Protein AF-A0A7S0ZPL7-F1 (afdb_monomer_lite)

Radius of gyration: 19.0 Å; chains: 1; bounding box: 44×36×55 Å

pLDDT: mean 72.77, std 18.5, range [28.67, 94.81]

Structure (mmCIF, N/CA/C/O backbone):
data_AF-A0A7S0ZPL7-F1
#
_entry.id   AF-A0A7S0ZPL7-F1
#
loop_
_atom_site.group_PDB
_atom_site.id
_atom_site.type_symbol
_atom_site.label_atom_id
_atom_site.label_alt_id
_atom_site.label_comp_id
_atom_site.label_asym_id
_atom_site.label_entity_id
_atom_site.label_seq_id
_atom_site.pdbx_PDB_ins_code
_atom_site.Cartn_x
_atom_site.Cartn_y
_atom_site.Cartn_z
_atom_site.occupancy
_atom_site.B_iso_or_equiv
_atom_site.auth_seq_id
_atom_site.auth_comp_id
_atom_site.auth_asym_id
_atom_site.auth_atom_id
_atom_site.pdbx_PDB_model_num
ATOM 1 N N . GLN A 1 1 ? 1.143 -25.246 4.387 1.00 34.72 1 GLN A N 1
ATOM 2 C CA . GLN A 1 1 ? 1.362 -23.817 4.694 1.00 34.72 1 GLN A CA 1
ATOM 3 C C . GLN A 1 1 ? 1.041 -23.065 3.416 1.00 34.72 1 GLN A C 1
ATOM 5 O O . GLN A 1 1 ? 1.915 -22.896 2.576 1.00 34.72 1 GLN A O 1
ATOM 10 N N . ASP A 1 2 ? -0.230 -22.730 3.220 1.00 28.67 2 ASP A N 1
ATOM 11 C CA . ASP A 1 2 ? -0.709 -22.050 2.017 1.00 28.67 2 ASP A CA 1
ATOM 12 C C . ASP A 1 2 ? -0.514 -20.541 2.186 1.00 28.67 2 ASP A C 1
ATOM 14 O O . ASP A 1 2 ? -1.213 -19.894 2.961 1.00 28.67 2 ASP A O 1
ATOM 18 N N . SER A 1 3 ? 0.484 -19.981 1.496 1.00 30.80 3 SER A N 1
ATOM 19 C CA . SER A 1 3 ? 0.605 -18.529 1.334 1.00 30.80 3 SER A CA 1
ATOM 20 C C . SER A 1 3 ? -0.460 -18.061 0.349 1.00 30.80 3 SER A C 1
ATOM 22 O O . SER A 1 3 ? -0.383 -18.375 -0.838 1.00 30.80 3 SER A O 1
ATOM 24 N N . ALA A 1 4 ? -1.434 -17.291 0.834 1.00 35.53 4 ALA A N 1
ATOM 25 C CA . ALA A 1 4 ? -2.408 -16.598 0.004 1.00 35.53 4 ALA A CA 1
ATOM 26 C C . ALA A 1 4 ? -1.692 -15.552 -0.874 1.00 35.53 4 ALA A C 1
ATOM 28 O O . ALA A 1 4 ? -1.410 -14.431 -0.456 1.00 35.53 4 ALA A O 1
ATOM 29 N N . PHE A 1 5 ? -1.354 -15.939 -2.103 1.00 44.50 5 PHE A N 1
ATOM 30 C CA . PHE A 1 5 ? -0.841 -15.040 -3.131 1.00 44.50 5 PHE A CA 1
ATOM 31 C C . PHE A 1 5 ? -1.979 -14.161 -3.649 1.00 44.50 5 PHE A C 1
ATOM 33 O O . PHE A 1 5 ? -2.903 -14.666 -4.281 1.00 44.50 5 PHE A O 1
ATOM 40 N N . THR A 1 6 ? -1.893 -12.843 -3.455 1.00 42.22 6 THR A N 1
ATOM 41 C CA . THR A 1 6 ? -2.753 -11.899 -4.182 1.00 42.22 6 THR A CA 1
ATOM 42 C C . THR A 1 6 ? -1.917 -10.762 -4.765 1.00 42.22 6 THR A C 1
ATOM 44 O O . THR A 1 6 ? -1.380 -9.935 -4.038 1.00 42.22 6 THR A O 1
ATOM 47 N N . GLY A 1 7 ? -1.828 -10.730 -6.100 1.00 42.03 7 GLY A N 1
ATOM 48 C CA . GLY A 1 7 ? -1.347 -9.592 -6.891 1.00 42.03 7 GLY A CA 1
ATOM 49 C C . GLY A 1 7 ? 0.114 -9.668 -7.347 1.00 42.03 7 GLY A C 1
ATOM 50 O O . GLY A 1 7 ? 1.015 -9.185 -6.670 1.00 42.03 7 GLY A O 1
ATOM 51 N N . HIS A 1 8 ? 0.350 -10.194 -8.552 1.00 41.88 8 HIS A N 1
ATOM 52 C CA . HIS A 1 8 ? 1.614 -10.013 -9.272 1.00 41.88 8 HIS A CA 1
ATOM 53 C C . HIS A 1 8 ? 1.434 -8.883 -10.294 1.00 41.88 8 HIS A C 1
ATOM 55 O O . HIS A 1 8 ? 0.587 -8.998 -11.180 1.00 41.88 8 HIS A O 1
ATOM 61 N N . LEU A 1 9 ? 2.199 -7.790 -10.192 1.00 50.09 9 LEU A N 1
ATOM 62 C CA . LEU A 1 9 ? 2.180 -6.721 -11.195 1.00 50.09 9 LEU A CA 1
ATOM 63 C C . LEU A 1 9 ? 3.441 -6.798 -12.071 1.00 50.09 9 LEU A C 1
ATOM 65 O O . LEU A 1 9 ? 4.491 -6.304 -11.664 1.00 50.09 9 LEU A O 1
ATOM 69 N N . PRO A 1 10 ? 3.369 -7.376 -13.284 1.00 46.09 10 PRO A N 1
ATOM 70 C CA . PRO A 1 10 ? 4.386 -7.120 -14.288 1.00 46.09 10 PRO A CA 1
ATOM 71 C C . PRO A 1 10 ? 4.205 -5.694 -14.825 1.00 46.09 10 PRO A C 1
ATOM 73 O O . PRO A 1 10 ? 3.126 -5.315 -15.295 1.00 46.09 10 PRO A O 1
ATOM 76 N N . LEU A 1 11 ? 5.265 -4.893 -14.763 1.00 46.59 11 LEU A N 1
ATOM 77 C CA . LEU A 1 11 ? 5.346 -3.639 -15.506 1.00 46.59 11 LEU A CA 1
ATOM 78 C C . LEU A 1 11 ? 5.429 -3.982 -17.004 1.00 46.59 11 LEU A C 1
ATOM 80 O O . LEU A 1 11 ? 6.428 -4.530 -17.445 1.00 46.59 11 LEU A O 1
ATOM 84 N N . GLY A 1 12 ? 4.377 -3.710 -17.786 1.00 43.84 12 GLY A N 1
ATOM 85 C CA . GLY A 1 12 ? 4.392 -3.888 -19.252 1.00 43.84 12 GLY A CA 1
ATOM 86 C C . GLY A 1 12 ? 3.553 -5.034 -19.840 1.00 43.84 12 GLY A C 1
ATOM 87 O O . GLY A 1 12 ? 3.791 -5.418 -20.981 1.00 43.84 12 GLY A O 1
ATOM 88 N N . GLY A 1 13 ? 2.570 -5.582 -19.116 1.00 39.34 13 GLY A N 1
ATOM 89 C CA . GLY A 1 13 ? 1.610 -6.544 -19.682 1.00 39.34 13 GLY A CA 1
ATOM 90 C C . GLY A 1 13 ? 0.457 -5.867 -20.437 1.00 39.34 13 GLY A C 1
ATOM 91 O O . GLY A 1 13 ? -0.223 -5.007 -19.875 1.00 39.34 13 GLY A O 1
ATOM 92 N N . SER A 1 14 ? 0.226 -6.264 -21.690 1.00 41.41 14 SER A N 1
ATOM 93 C CA . SER A 1 14 ? -0.910 -5.850 -22.520 1.00 41.41 14 SER A CA 1
ATOM 94 C C . SER A 1 14 ? -2.240 -6.346 -21.935 1.00 41.41 14 SER A C 1
ATOM 96 O O . SER A 1 14 ? -2.470 -7.549 -21.831 1.00 41.41 14 SER A O 1
ATOM 98 N N . ALA A 1 15 ? -3.131 -5.419 -21.575 1.00 39.03 15 ALA A N 1
ATOM 99 C CA . ALA A 1 15 ? -4.541 -5.697 -21.297 1.00 39.03 15 ALA A CA 1
ATOM 100 C C . ALA A 1 15 ? -5.401 -5.143 -22.453 1.00 39.03 15 ALA A C 1
ATOM 102 O O . ALA A 1 15 ? -5.026 -4.110 -23.016 1.00 39.03 15 ALA A O 1
ATOM 103 N N . PRO A 1 16 ? -6.508 -5.811 -22.833 1.00 39.03 16 PRO A N 1
ATOM 104 C CA . PRO A 1 16 ? -7.333 -5.399 -23.962 1.00 39.03 16 PRO A CA 1
ATOM 105 C C . PRO A 1 16 ? -8.077 -4.089 -23.673 1.00 39.03 16 PRO A C 1
ATOM 107 O O . PRO A 1 16 ? -8.380 -3.758 -22.526 1.00 39.03 16 PRO A O 1
ATOM 110 N N . GLU A 1 17 ? -8.314 -3.347 -24.750 1.00 47.56 17 GLU A N 1
ATOM 111 C CA . GLU A 1 17 ? -8.800 -1.970 -24.804 1.00 47.56 17 GLU A CA 1
ATOM 112 C C . GLU A 1 17 ? -10.061 -1.707 -23.964 1.00 47.56 17 GLU A C 1
ATOM 114 O O . GLU A 1 17 ? -11.095 -2.353 -24.117 1.00 47.56 17 GLU A O 1
ATOM 119 N N . GLY A 1 18 ? -9.973 -0.684 -23.111 1.00 34.47 18 GLY A N 1
ATOM 120 C CA . GLY A 1 18 ? -11.086 -0.044 -22.412 1.00 34.47 18 GLY A CA 1
ATOM 121 C C . GLY A 1 18 ? -10.903 1.483 -22.422 1.00 34.47 18 GLY A C 1
ATOM 122 O O . GLY A 1 18 ? -9.796 1.965 -22.686 1.00 34.47 18 GLY A O 1
ATOM 123 N N . PRO A 1 19 ? -11.971 2.270 -22.192 1.00 33.94 19 PRO A N 1
ATOM 124 C CA . PRO A 1 19 ? -11.982 3.706 -22.457 1.00 33.94 19 PRO A CA 1
ATOM 125 C C . PRO A 1 19 ? -10.958 4.477 -21.607 1.00 33.94 19 PRO A C 1
ATOM 127 O O . PRO A 1 19 ? -10.742 4.193 -20.432 1.00 33.94 19 PRO A O 1
ATOM 130 N N . ARG A 1 20 ? -10.338 5.478 -22.246 1.00 47.69 20 ARG A N 1
ATOM 131 C CA . ARG A 1 20 ? -9.194 6.302 -21.809 1.00 47.69 20 ARG A CA 1
ATOM 132 C C . ARG A 1 20 ? -9.472 7.234 -20.612 1.00 47.69 20 ARG A C 1
ATOM 134 O O . ARG A 1 20 ? -9.245 8.436 -20.705 1.00 47.69 20 ARG A O 1
ATOM 141 N N . SER A 1 21 ? -9.908 6.707 -19.474 1.00 39.94 21 SER A N 1
ATOM 142 C CA . SER A 1 21 ? -9.978 7.469 -18.222 1.00 39.94 21 SER A CA 1
ATOM 143 C C . SER A 1 21 ? -9.380 6.662 -17.073 1.00 39.94 21 SER A C 1
ATOM 145 O O . SER A 1 21 ? -9.803 5.544 -16.803 1.00 39.94 21 SER A O 1
ATOM 147 N N . SER A 1 22 ? -8.384 7.263 -16.416 1.00 44.97 22 SER A N 1
ATOM 148 C CA . SER A 1 22 ? -7.682 6.776 -15.223 1.00 44.97 22 SER A CA 1
ATOM 149 C C . SER A 1 22 ? -6.726 5.592 -15.442 1.00 44.97 22 SER A C 1
ATOM 151 O O . SER A 1 22 ? -7.059 4.440 -15.196 1.00 44.97 22 SER A O 1
ATOM 153 N N . GLN A 1 23 ? -5.450 5.885 -15.731 1.00 57.81 23 GLN A N 1
ATOM 154 C CA . GLN A 1 23 ? -4.334 4.934 -15.528 1.00 57.81 23 GLN A CA 1
ATOM 155 C C . GLN A 1 23 ? -4.093 4.570 -14.045 1.00 57.81 23 GLN A C 1
ATOM 157 O O . GLN A 1 23 ? -3.098 3.926 -13.718 1.00 57.81 23 GLN A O 1
ATOM 162 N N . LEU A 1 24 ? -4.993 4.975 -13.145 1.00 65.19 24 LEU A N 1
ATOM 163 C CA . LEU A 1 24 ? -4.955 4.661 -11.728 1.00 65.19 24 LEU A CA 1
ATOM 164 C C . LEU A 1 24 ? -5.369 3.201 -11.519 1.00 65.19 24 LEU A C 1
ATOM 166 O O . LEU A 1 24 ? -6.559 2.878 -11.497 1.00 65.19 24 LEU A O 1
ATOM 170 N N . LYS A 1 25 ? -4.393 2.309 -11.332 1.00 79.06 25 LYS A N 1
ATOM 171 C CA . LYS A 1 25 ? -4.695 0.929 -10.920 1.00 79.06 25 LYS A CA 1
ATOM 172 C C . LYS A 1 25 ? -5.051 0.903 -9.438 1.00 79.06 25 LYS A C 1
ATOM 174 O O . LYS A 1 25 ? -4.314 1.453 -8.628 1.00 79.06 25 LYS A O 1
ATOM 179 N N . LYS A 1 26 ? -6.160 0.252 -9.084 1.00 82.88 26 LYS A N 1
ATOM 180 C CA . LYS A 1 26 ? -6.623 0.117 -7.697 1.00 82.88 26 LYS A CA 1
ATOM 181 C C . LYS A 1 26 ? -6.374 -1.298 -7.182 1.00 82.88 26 LYS A C 1
ATOM 183 O O . LYS A 1 26 ? -6.755 -2.256 -7.849 1.00 82.88 26 LYS A O 1
ATOM 188 N N . PHE A 1 27 ? -5.777 -1.420 -6.002 1.00 83.56 27 PHE A N 1
ATOM 189 C CA . PHE A 1 27 ? -5.515 -2.695 -5.333 1.00 83.56 27 PHE A CA 1
ATOM 190 C C . PHE A 1 27 ? -6.201 -2.709 -3.967 1.00 83.56 27 PHE A C 1
ATOM 192 O O . PHE A 1 27 ? -5.716 -2.046 -3.050 1.00 83.56 27 PHE A O 1
ATOM 199 N N . PRO A 1 28 ? -7.320 -3.431 -3.808 1.00 85.81 28 PRO A N 1
ATOM 200 C CA . PRO A 1 28 ? -7.910 -3.641 -2.497 1.00 85.81 28 PRO A CA 1
ATOM 201 C C . PRO A 1 28 ? -7.115 -4.715 -1.743 1.00 85.81 28 PRO A C 1
ATOM 203 O O . PRO A 1 28 ? -7.022 -5.856 -2.189 1.00 85.81 28 PRO A O 1
ATOM 206 N N . LEU A 1 29 ? -6.552 -4.355 -0.592 1.00 86.94 29 LEU A N 1
ATOM 207 C CA . LEU A 1 29 ? -5.908 -5.269 0.345 1.00 86.94 29 LEU A CA 1
ATOM 208 C C . LEU A 1 29 ? -6.751 -5.338 1.615 1.00 86.94 29 LEU A C 1
ATOM 210 O O . LEU A 1 29 ? -6.849 -4.376 2.380 1.00 86.94 29 LEU A O 1
ATOM 214 N N . VAL A 1 30 ? -7.374 -6.491 1.832 1.00 87.62 30 VAL A N 1
ATOM 215 C CA . VAL A 1 30 ? -8.229 -6.732 2.993 1.00 87.62 30 VAL A CA 1
ATOM 216 C C . VAL A 1 30 ? -7.445 -7.552 4.007 1.00 87.62 30 VAL A C 1
ATOM 218 O O . VAL A 1 30 ? -6.986 -8.648 3.703 1.00 87.62 30 VAL A O 1
ATOM 221 N N . PHE A 1 31 ? -7.287 -7.014 5.210 1.00 85.06 31 PHE A N 1
ATOM 222 C CA . PHE A 1 31 ? -6.690 -7.721 6.332 1.00 85.06 31 PHE A CA 1
ATOM 223 C C . PHE A 1 31 ? -7.752 -8.610 6.975 1.00 85.06 31 PHE A C 1
ATOM 225 O O . PHE A 1 31 ? -8.817 -8.130 7.381 1.00 85.06 31 PHE A O 1
ATOM 232 N N . SER A 1 32 ? -7.451 -9.901 7.095 1.00 81.88 32 SER A N 1
ATOM 233 C CA . SER A 1 32 ? -8.185 -10.804 7.980 1.00 81.88 32 SER A CA 1
ATOM 234 C C . SER A 1 32 ? -8.052 -10.328 9.430 1.00 81.88 32 SER A C 1
ATOM 236 O O . SER A 1 32 ? -7.139 -9.576 9.767 1.00 81.88 32 SER A O 1
ATOM 238 N N . LYS A 1 33 ? -8.931 -10.792 10.323 1.00 72.31 33 LYS A N 1
ATOM 239 C CA . LYS A 1 33 ? -8.879 -10.418 11.751 1.00 72.31 33 LYS A CA 1
ATOM 240 C C . LYS A 1 33 ? -7.542 -10.780 12.416 1.00 72.31 33 LYS A C 1
ATOM 242 O O . LYS A 1 33 ? -7.109 -10.096 13.338 1.00 72.31 33 LYS A O 1
ATOM 247 N N . GLU A 1 34 ? -6.902 -11.837 11.927 1.00 76.12 34 GLU A N 1
ATOM 248 C CA . GLU A 1 34 ? -5.626 -12.364 12.421 1.00 76.12 34 GLU A CA 1
ATOM 249 C C . GLU A 1 34 ? -4.423 -11.757 11.679 1.00 76.12 34 GLU A C 1
ATOM 251 O O . GLU A 1 34 ? -3.319 -11.683 12.223 1.00 76.12 34 GLU A O 1
ATOM 256 N N . ASP A 1 35 ? -4.638 -11.263 10.456 1.00 82.56 35 ASP A N 1
ATOM 257 C CA . ASP A 1 35 ? -3.574 -10.728 9.619 1.00 82.56 35 ASP A CA 1
ATOM 258 C C . ASP A 1 35 ? -3.226 -9.297 10.015 1.00 82.56 35 ASP A C 1
ATOM 260 O O . ASP A 1 35 ? -4.054 -8.386 10.044 1.00 82.56 35 ASP A O 1
ATOM 264 N N . ARG A 1 36 ? -1.935 -9.069 10.248 1.00 85.69 36 ARG A N 1
ATOM 265 C CA . ARG A 1 36 ? -1.378 -7.729 10.490 1.00 85.69 36 ARG A CA 1
ATOM 266 C C . ARG A 1 36 ? -0.574 -7.198 9.318 1.00 85.69 36 ARG A C 1
ATOM 268 O O . ARG A 1 36 ? -0.063 -6.082 9.393 1.00 85.69 36 ARG A O 1
ATOM 275 N N . LYS A 1 37 ? -0.436 -7.984 8.249 1.00 90.31 37 LYS A N 1
ATOM 276 C CA . LYS A 1 37 ? 0.389 -7.658 7.086 1.00 90.31 37 LYS A CA 1
ATOM 277 C C . LYS A 1 37 ? -0.296 -8.091 5.796 1.00 90.31 37 LYS A C 1
ATOM 279 O O . LYS A 1 37 ? -0.812 -9.196 5.716 1.00 90.31 37 LYS A O 1
ATOM 284 N N . GLN A 1 38 ? -0.235 -7.235 4.789 1.00 91.06 38 GLN A N 1
ATOM 285 C CA . GLN A 1 38 ? -0.563 -7.530 3.396 1.00 91.06 38 GLN A CA 1
ATOM 286 C C . GLN A 1 38 ? 0.592 -7.035 2.531 1.00 91.06 38 GLN A C 1
ATOM 288 O O . GLN A 1 38 ? 1.327 -6.141 2.948 1.00 91.06 38 GLN A O 1
ATOM 293 N N . CYS A 1 39 ? 0.811 -7.610 1.352 1.00 89.69 39 CYS A N 1
ATOM 294 C CA . CYS A 1 39 ? 1.970 -7.231 0.545 1.00 89.69 39 CYS A CA 1
ATOM 295 C C . CYS A 1 39 ? 1.664 -7.116 -0.943 1.00 89.69 39 CYS A C 1
ATOM 297 O O . CYS A 1 39 ? 0.778 -7.786 -1.462 1.00 89.69 39 CYS A O 1
ATOM 299 N N . LEU A 1 40 ? 2.432 -6.260 -1.613 1.00 89.31 40 LEU A N 1
ATOM 300 C CA . LEU A 1 40 ? 2.481 -6.139 -3.063 1.00 89.31 40 LEU A CA 1
ATOM 301 C C . LEU A 1 40 ? 3.907 -6.393 -3.539 1.00 89.31 40 LEU A C 1
ATOM 303 O O . LEU A 1 40 ? 4.876 -5.941 -2.924 1.00 89.31 40 LEU A O 1
ATOM 307 N N . LEU A 1 41 ? 4.029 -7.106 -4.654 1.00 89.25 41 LEU A N 1
ATOM 308 C CA . LEU A 1 41 ? 5.305 -7.303 -5.328 1.00 89.25 41 LEU A CA 1
ATOM 309 C C . LEU A 1 41 ? 5.489 -6.233 -6.397 1.00 89.25 41 LEU A C 1
ATOM 311 O O . LEU A 1 41 ? 4.652 -6.071 -7.286 1.00 89.25 41 LEU A O 1
ATOM 315 N N . VAL A 1 42 ? 6.614 -5.532 -6.317 1.00 86.94 42 VAL A N 1
ATOM 316 C CA . VAL A 1 42 ? 7.010 -4.503 -7.275 1.00 86.94 42 VAL A CA 1
ATOM 317 C C . VAL A 1 42 ? 8.270 -4.975 -7.980 1.00 86.94 42 VAL A C 1
ATOM 319 O O . VAL A 1 42 ? 9.291 -5.228 -7.346 1.00 86.94 42 VAL A O 1
ATOM 322 N N . GLY A 1 43 ? 8.208 -5.109 -9.299 1.00 84.69 43 GLY A N 1
ATOM 323 C CA . GLY A 1 43 ? 9.339 -5.522 -10.124 1.00 84.69 43 GLY A CA 1
ATOM 324 C C . GLY A 1 43 ? 9.354 -4.770 -11.446 1.00 84.69 43 GLY A C 1
ATOM 325 O O . GLY A 1 43 ? 8.337 -4.216 -11.855 1.00 84.69 43 GLY A O 1
ATOM 326 N N . ALA A 1 44 ? 10.507 -4.759 -12.112 1.00 78.50 44 ALA A N 1
ATOM 327 C CA . ALA A 1 44 ? 10.671 -4.155 -13.431 1.00 78.50 44 ALA A CA 1
ATOM 328 C C . ALA A 1 44 ? 10.846 -5.219 -14.513 1.00 78.50 44 ALA A C 1
ATOM 330 O O . ALA A 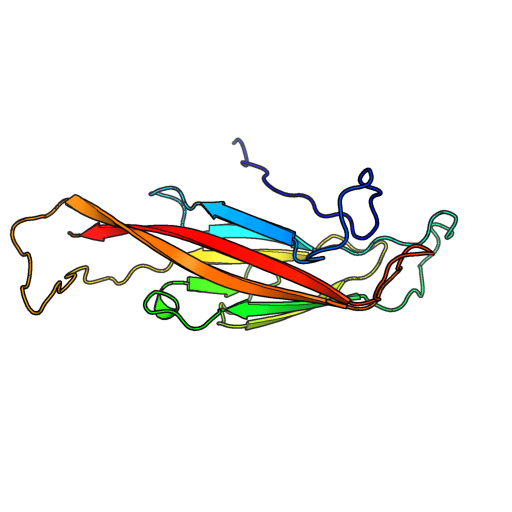1 44 ? 11.559 -6.205 -14.323 1.00 78.50 44 ALA A O 1
ATOM 331 N N . CYS A 1 45 ? 10.224 -4.990 -15.669 1.00 70.62 45 CYS A N 1
ATOM 332 C CA . CYS A 1 45 ? 10.417 -5.808 -16.859 1.00 70.62 45 CYS A CA 1
ATOM 333 C C . CYS A 1 45 ? 11.280 -5.060 -17.883 1.00 70.62 45 CYS A C 1
ATOM 335 O O . CYS A 1 45 ? 11.256 -3.831 -17.962 1.00 70.62 45 CYS A O 1
ATOM 337 N N . ALA A 1 46 ? 12.051 -5.817 -18.663 1.00 69.06 46 ALA A N 1
ATOM 338 C CA . ALA A 1 46 ? 12.786 -5.292 -19.808 1.00 69.06 46 ALA A CA 1
ATOM 339 C C . ALA A 1 46 ? 11.899 -5.276 -21.061 1.00 69.06 46 ALA A C 1
ATOM 341 O O . ALA A 1 46 ? 10.929 -6.032 -21.149 1.00 69.06 46 ALA A O 1
ATOM 342 N N . ALA A 1 47 ? 12.268 -4.455 -22.047 1.00 66.94 47 ALA A N 1
ATOM 343 C CA . ALA A 1 47 ? 11.620 -4.461 -23.354 1.00 66.94 47 ALA A CA 1
ATOM 344 C C . ALA A 1 47 ? 11.678 -5.860 -24.000 1.00 66.94 47 ALA A C 1
ATOM 346 O O . ALA A 1 47 ? 12.720 -6.528 -23.897 1.00 66.94 47 ALA A O 1
ATOM 347 N N . PRO A 1 48 ? 10.626 -6.294 -24.717 1.00 64.00 48 PRO A N 1
ATOM 348 C CA . PRO A 1 48 ? 10.683 -7.504 -25.531 1.00 64.00 48 PRO A CA 1
ATOM 349 C C . PRO A 1 48 ? 11.882 -7.462 -26.493 1.00 64.00 48 PRO A C 1
ATOM 351 O O . PRO A 1 48 ? 12.117 -6.451 -27.147 1.00 64.00 48 PRO A O 1
ATOM 354 N N . GLY A 1 49 ? 12.659 -8.546 -26.562 1.00 65.94 49 GLY A N 1
ATOM 355 C CA . GLY A 1 49 ? 13.862 -8.629 -27.405 1.00 65.94 49 GLY A CA 1
ATOM 356 C C . GLY A 1 49 ? 15.163 -8.136 -26.755 1.00 65.94 49 GLY A C 1
ATOM 357 O O . GLY A 1 49 ? 16.227 -8.307 -27.343 1.00 65.94 49 GLY A O 1
ATOM 358 N N . THR A 1 50 ? 15.118 -7.588 -25.533 1.00 66.88 50 THR A N 1
ATOM 359 C CA . THR A 1 50 ? 16.337 -7.252 -24.774 1.00 66.88 50 THR A CA 1
ATOM 360 C C . THR A 1 50 ? 17.109 -8.534 -24.408 1.00 66.88 50 THR A C 1
ATOM 362 O O . THR A 1 50 ? 16.509 -9.440 -23.817 1.00 66.88 50 THR A O 1
ATOM 365 N N . PRO A 1 51 ? 18.419 -8.649 -24.718 1.00 61.28 51 PRO A N 1
ATOM 366 C CA . PRO A 1 51 ? 19.222 -9.815 -24.346 1.00 61.28 51 PRO A CA 1
ATOM 367 C C . PRO A 1 51 ? 19.197 -10.071 -22.832 1.00 61.28 51 PRO A C 1
ATOM 369 O O . PRO A 1 51 ? 19.275 -9.132 -22.048 1.00 61.28 51 PRO A O 1
ATOM 372 N N . ARG A 1 52 ? 19.173 -11.345 -22.404 1.00 57.28 52 ARG A N 1
ATOM 373 C CA . ARG A 1 52 ? 19.250 -11.751 -20.976 1.00 57.28 52 ARG A CA 1
ATOM 374 C C . ARG A 1 52 ? 20.591 -11.421 -20.288 1.00 57.28 52 ARG A C 1
ATOM 376 O O . ARG A 1 52 ? 20.748 -11.713 -19.105 1.00 57.28 52 ARG A O 1
ATOM 383 N N . ALA A 1 53 ? 21.559 -10.872 -21.024 1.00 52.44 53 ALA A N 1
ATOM 384 C CA . ALA A 1 53 ? 22.826 -10.365 -20.493 1.00 52.44 53 ALA A CA 1
ATOM 385 C C . ALA A 1 53 ? 22.561 -9.213 -19.495 1.00 52.44 53 ALA A C 1
ATOM 387 O O . ALA A 1 53 ? 21.473 -8.642 -19.551 1.00 52.44 53 ALA A O 1
ATOM 388 N N . PRO A 1 54 ? 23.481 -8.871 -18.567 1.00 50.69 54 PRO A N 1
ATOM 389 C CA . PRO A 1 54 ? 23.197 -7.917 -17.493 1.00 50.69 54 PRO A CA 1
ATOM 390 C C . PRO A 1 54 ? 22.679 -6.597 -18.067 1.00 50.69 54 PRO A C 1
ATOM 392 O O . PRO A 1 54 ? 23.402 -5.851 -18.725 1.00 50.69 54 PRO A O 1
ATOM 395 N N . ILE A 1 55 ? 21.385 -6.362 -17.858 1.00 56.09 55 ILE A N 1
ATOM 396 C CA . ILE A 1 55 ? 20.657 -5.292 -18.519 1.00 56.09 55 ILE A CA 1
ATOM 397 C C . ILE A 1 55 ? 21.009 -3.984 -17.811 1.00 56.09 55 ILE A C 1
ATOM 399 O O . ILE A 1 55 ? 20.617 -3.764 -16.668 1.00 56.09 55 ILE A O 1
ATOM 403 N N . THR A 1 56 ? 21.717 -3.088 -18.495 1.00 52.91 56 THR A N 1
ATOM 404 C CA . THR A 1 56 ? 21.954 -1.695 -18.077 1.00 52.91 56 THR A CA 1
ATOM 405 C C . THR A 1 56 ? 20.747 -0.799 -18.385 1.00 52.91 56 THR A C 1
ATOM 407 O O . THR A 1 56 ? 20.884 0.355 -18.778 1.00 52.91 56 THR A O 1
ATOM 410 N N . THR A 1 57 ? 19.528 -1.321 -18.240 1.00 57.50 57 THR A N 1
ATOM 411 C CA . THR A 1 57 ? 18.305 -0.510 -18.321 1.00 57.50 57 THR A CA 1
ATOM 412 C C . THR A 1 57 ? 18.165 0.328 -17.063 1.00 57.50 57 THR A C 1
ATOM 414 O O . THR A 1 57 ? 18.354 -0.182 -15.958 1.00 57.50 57 THR A O 1
ATOM 417 N N . SER A 1 58 ? 17.790 1.597 -17.232 1.00 62.28 58 SER A N 1
ATOM 418 C CA . SER A 1 58 ? 17.516 2.517 -16.129 1.00 62.28 58 SER A CA 1
ATOM 419 C C . SER A 1 58 ? 16.566 1.889 -15.111 1.00 62.28 58 SER A C 1
ATOM 421 O O . SER A 1 58 ? 15.534 1.320 -15.476 1.00 62.28 58 SER A O 1
ATOM 423 N N . ALA A 1 59 ? 16.928 1.988 -13.832 1.00 72.06 59 ALA A N 1
ATOM 424 C CA . ALA A 1 59 ? 16.100 1.489 -12.746 1.00 72.06 59 ALA A CA 1
ATOM 425 C C . ALA A 1 59 ? 14.741 2.204 -12.749 1.00 72.06 59 ALA A C 1
ATOM 427 O O . ALA A 1 59 ? 14.683 3.429 -12.875 1.00 72.06 59 ALA A O 1
ATOM 428 N N . ALA A 1 60 ? 13.660 1.439 -12.608 1.00 83.31 60 ALA A N 1
ATOM 429 C CA . ALA A 1 60 ? 12.348 2.007 -12.337 1.00 83.31 60 ALA A CA 1
ATOM 430 C C . ALA A 1 60 ? 12.255 2.329 -10.845 1.00 83.31 60 ALA A C 1
ATOM 432 O O . ALA A 1 60 ? 12.791 1.604 -10.006 1.00 83.31 60 ALA A O 1
ATOM 433 N N . MET A 1 61 ? 11.584 3.419 -10.514 1.00 87.75 61 MET A N 1
ATOM 434 C CA . MET A 1 61 ? 11.387 3.889 -9.154 1.00 87.75 61 MET A CA 1
ATOM 435 C C . MET A 1 61 ? 9.957 3.593 -8.716 1.00 87.75 61 MET A C 1
ATOM 437 O 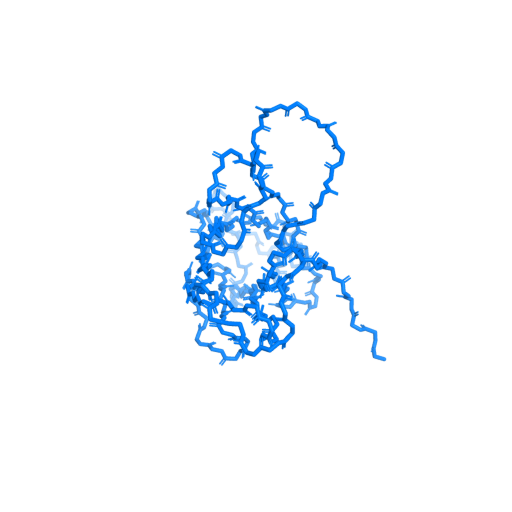O . MET A 1 61 ? 9.021 3.650 -9.514 1.00 87.75 61 MET A O 1
ATOM 441 N N . TYR A 1 62 ? 9.796 3.291 -7.435 1.00 90.06 62 TYR A N 1
ATOM 442 C CA . TYR A 1 62 ? 8.498 3.227 -6.781 1.00 90.06 62 TYR A CA 1
ATOM 443 C C . TYR A 1 62 ? 8.475 4.188 -5.597 1.00 90.06 62 TYR A C 1
ATOM 445 O O . TYR A 1 62 ? 9.480 4.354 -4.904 1.00 90.06 62 TYR A O 1
ATOM 453 N N . ASP A 1 63 ? 7.316 4.786 -5.358 1.00 92.75 63 ASP A N 1
ATOM 454 C CA . ASP A 1 63 ? 7.021 5.612 -4.193 1.00 92.75 63 ASP A CA 1
ATOM 455 C C . ASP A 1 63 ? 5.608 5.281 -3.711 1.00 92.75 63 ASP A C 1
ATOM 457 O O . ASP A 1 63 ? 4.656 5.415 -4.475 1.00 92.75 63 ASP A O 1
ATOM 461 N N . PHE A 1 64 ? 5.468 4.803 -2.477 1.00 93.50 64 PHE A N 1
ATOM 462 C CA . PHE A 1 64 ? 4.178 4.576 -1.833 1.00 93.50 64 PHE A CA 1
ATOM 463 C C . PHE A 1 64 ? 4.055 5.490 -0.634 1.00 93.50 64 PHE A C 1
ATOM 465 O O . PHE A 1 64 ? 4.846 5.386 0.298 1.00 93.50 64 PHE A O 1
ATOM 472 N N . GLN A 1 65 ? 3.011 6.307 -0.621 1.00 94.81 65 GLN A N 1
ATOM 473 C CA . GLN A 1 65 ? 2.710 7.245 0.446 1.00 94.81 65 GLN A CA 1
ATOM 474 C C . GLN A 1 65 ? 1.278 7.044 0.930 1.00 94.81 65 GLN A C 1
ATOM 476 O O . GLN A 1 65 ? 0.356 6.900 0.130 1.00 94.81 65 GLN A O 1
ATOM 481 N N . ILE A 1 66 ? 1.081 7.040 2.245 1.00 93.94 66 ILE A N 1
ATOM 482 C CA . ILE A 1 66 ? -0.258 6.997 2.830 1.00 93.94 66 ILE A CA 1
ATOM 483 C C . ILE A 1 66 ? -1.019 8.293 2.524 1.00 93.94 66 ILE A C 1
ATOM 485 O O . ILE A 1 66 ? -0.466 9.390 2.620 1.00 93.94 66 ILE A O 1
ATOM 489 N N . GLU A 1 67 ? -2.297 8.179 2.188 1.00 92.75 67 GLU A N 1
ATOM 490 C CA . GLU A 1 67 ? -3.182 9.331 2.066 1.00 92.75 67 GLU A CA 1
ATOM 491 C C . GLU A 1 67 ? -3.702 9.746 3.455 1.00 92.75 67 GLU A C 1
ATOM 493 O O . GLU A 1 67 ? -4.049 8.881 4.275 1.00 92.75 67 GLU A O 1
ATOM 498 N N . PRO A 1 68 ? -3.778 11.058 3.750 1.00 89.44 68 PRO A N 1
ATOM 499 C CA . PRO A 1 68 ? -4.360 11.546 4.994 1.00 89.44 68 PRO A CA 1
ATOM 500 C C . PRO A 1 68 ? -5.784 11.013 5.192 1.00 89.44 68 PRO A C 1
ATOM 502 O O . PRO A 1 68 ? -6.645 11.154 4.329 1.00 89.44 68 PRO A O 1
ATOM 505 N N . SER A 1 69 ? -6.027 10.384 6.338 1.00 87.19 69 SER A N 1
ATOM 506 C CA . SER A 1 69 ? -7.337 9.881 6.758 1.00 87.19 69 SER A CA 1
ATOM 507 C C . SER A 1 69 ? -7.360 9.734 8.277 1.00 87.19 69 SER A C 1
ATOM 509 O O . SER A 1 69 ? -6.304 9.615 8.901 1.00 87.19 69 SER A O 1
ATOM 511 N N . GLU A 1 70 ? -8.550 9.696 8.873 1.00 85.50 70 GLU A N 1
ATOM 512 C CA . GLU A 1 70 ? -8.733 9.487 10.321 1.00 85.50 70 GLU A CA 1
ATOM 513 C C . GLU A 1 70 ? -8.090 8.176 10.818 1.00 85.50 70 GLU A C 1
ATOM 515 O O . GLU A 1 70 ? -7.596 8.090 11.940 1.00 85.50 70 GLU A O 1
ATOM 520 N N . PHE A 1 71 ? -8.002 7.172 9.941 1.00 86.75 71 PHE A N 1
ATOM 521 C CA . PHE A 1 71 ? -7.426 5.864 10.240 1.00 86.75 71 PHE A CA 1
ATOM 522 C C . PHE A 1 71 ? -5.962 5.721 9.813 1.00 86.75 71 PHE A C 1
ATOM 524 O O . PHE A 1 71 ? -5.348 4.691 10.097 1.00 86.75 71 PHE A O 1
ATOM 531 N N . ALA A 1 72 ? -5.371 6.731 9.159 1.00 86.75 72 ALA A N 1
ATOM 532 C CA . ALA A 1 72 ? -4.007 6.663 8.629 1.00 86.75 72 ALA A CA 1
ATOM 533 C C . ALA A 1 72 ? -2.980 6.309 9.707 1.00 86.75 72 ALA A C 1
ATOM 535 O O . ALA A 1 72 ? -1.987 5.638 9.428 1.00 86.75 72 ALA A O 1
ATOM 536 N N . GLN A 1 73 ? -3.211 6.719 10.956 1.00 87.44 73 GLN A N 1
ATOM 537 C CA . GLN A 1 73 ? -2.331 6.412 12.081 1.00 87.44 73 GLN A CA 1
ATOM 538 C C . GLN A 1 73 ? -2.142 4.905 12.312 1.00 87.44 73 GLN A C 1
ATOM 540 O O . GLN A 1 73 ? -1.027 4.495 12.634 1.00 87.44 73 GLN A O 1
ATOM 545 N N . TYR A 1 74 ? -3.156 4.086 12.016 1.00 89.12 74 TYR A N 1
ATOM 546 C CA . TYR A 1 74 ? -3.139 2.635 12.223 1.00 89.12 74 TYR A CA 1
ATOM 547 C C . TYR A 1 74 ? -2.447 1.849 11.111 1.00 89.12 74 TYR A C 1
ATOM 549 O O . TYR A 1 74 ? -2.234 0.649 11.257 1.00 89.12 74 TYR A O 1
ATOM 557 N N . PHE A 1 75 ? -2.073 2.487 10.002 1.00 92.38 75 PHE A N 1
ATOM 558 C CA . PHE A 1 75 ? -1.434 1.802 8.882 1.00 92.38 75 PHE A CA 1
ATOM 559 C C . PHE A 1 75 ? -0.006 2.282 8.663 1.00 92.38 75 PHE A C 1
ATOM 561 O O . PHE A 1 75 ? 0.304 3.467 8.795 1.00 92.38 75 PHE A O 1
ATOM 568 N N . THR A 1 76 ? 0.884 1.364 8.318 1.00 93.69 76 THR A N 1
ATOM 569 C CA . THR A 1 76 ? 2.264 1.677 7.932 1.00 93.69 76 THR A CA 1
ATOM 570 C C . THR A 1 76 ? 2.671 0.857 6.720 1.00 93.69 76 THR A C 1
ATOM 572 O O . THR A 1 76 ? 2.013 -0.119 6.365 1.00 93.69 76 THR A O 1
ATOM 575 N N . VAL A 1 77 ? 3.749 1.269 6.065 1.00 94.00 77 VAL A N 1
ATOM 576 C CA . VAL A 1 77 ? 4.330 0.577 4.920 1.00 94.00 77 VAL A CA 1
ATOM 577 C C . VAL A 1 77 ? 5.833 0.395 5.132 1.00 94.00 77 VAL A C 1
ATOM 579 O O . VAL A 1 77 ? 6.503 1.278 5.664 1.00 94.00 77 VAL A O 1
ATOM 582 N N . GLU A 1 78 ? 6.366 -0.756 4.742 1.00 92.38 78 GLU A N 1
ATOM 583 C CA . GLU A 1 78 ? 7.799 -1.074 4.753 1.00 92.38 78 GLU A CA 1
ATOM 584 C C . GLU A 1 78 ? 8.218 -1.642 3.388 1.00 92.38 78 GLU A C 1
ATOM 586 O O . GLU A 1 78 ? 7.471 -2.391 2.751 1.00 92.38 78 GLU A O 1
ATOM 591 N N . ALA A 1 79 ? 9.416 -1.283 2.927 1.00 89.06 79 ALA A N 1
ATOM 592 C CA . ALA A 1 79 ? 10.030 -1.858 1.736 1.00 89.06 79 ALA A CA 1
ATOM 593 C C . ALA A 1 79 ? 11.562 -1.699 1.803 1.00 89.06 79 ALA A C 1
ATOM 595 O O . ALA A 1 79 ? 12.025 -0.575 2.014 1.00 89.06 79 ALA A O 1
ATOM 596 N N . PRO A 1 80 ? 12.353 -2.771 1.592 1.00 85.00 80 PRO A N 1
ATOM 597 C CA . PRO A 1 80 ? 11.939 -4.181 1.540 1.00 85.00 80 PRO A CA 1
ATOM 598 C C . PRO A 1 80 ? 11.381 -4.680 2.889 1.00 85.00 80 PRO A C 1
ATOM 600 O O . PRO A 1 80 ? 11.559 -4.026 3.917 1.00 85.00 80 PRO A O 1
ATOM 603 N N . GLU A 1 81 ? 10.705 -5.832 2.891 1.00 82.81 81 GLU A N 1
ATOM 604 C CA . GLU A 1 81 ? 10.210 -6.483 4.117 1.00 82.81 81 GLU A CA 1
ATOM 605 C C . GLU A 1 81 ? 11.300 -6.574 5.202 1.00 82.81 81 GLU A C 1
ATOM 607 O O . GLU A 1 81 ? 12.418 -7.004 4.923 1.00 82.81 81 GLU A O 1
ATOM 612 N N . GLY A 1 82 ? 10.973 -6.170 6.436 1.00 81.38 82 GLY A N 1
ATOM 613 C CA . GLY A 1 82 ? 11.921 -6.123 7.554 1.00 81.38 82 GLY A CA 1
ATOM 614 C C . GLY A 1 82 ? 12.599 -4.763 7.746 1.00 81.38 82 GLY A C 1
ATOM 615 O O . GLY A 1 82 ? 13.348 -4.591 8.705 1.00 81.38 82 GLY A O 1
ATOM 616 N N . SER A 1 83 ? 12.324 -3.793 6.871 1.00 86.81 83 SER A N 1
ATOM 617 C CA . SER A 1 83 ? 12.761 -2.403 7.038 1.00 86.81 83 SER A CA 1
ATOM 618 C C . SER A 1 83 ? 11.900 -1.649 8.057 1.00 86.81 83 SER A C 1
ATOM 620 O O . SER A 1 83 ? 10.861 -2.123 8.514 1.00 86.81 83 SER A O 1
ATOM 622 N N . ASN A 1 84 ? 12.311 -0.425 8.394 1.00 86.88 84 ASN A N 1
ATOM 623 C CA . ASN A 1 84 ? 11.517 0.445 9.259 1.00 86.88 84 ASN A CA 1
ATOM 624 C C . ASN A 1 84 ? 10.147 0.724 8.627 1.00 86.88 84 ASN A C 1
ATOM 626 O O . ASN A 1 84 ? 10.058 1.165 7.480 1.00 86.88 84 ASN A O 1
ATOM 630 N N . ALA A 1 85 ? 9.082 0.482 9.390 1.00 87.62 85 ALA A N 1
ATOM 631 C CA . ALA A 1 85 ? 7.724 0.765 8.956 1.00 87.62 85 ALA A CA 1
ATOM 632 C C . ALA A 1 85 ? 7.452 2.273 9.044 1.00 87.62 85 ALA A C 1
ATOM 634 O O . ALA A 1 85 ? 7.541 2.874 10.113 1.00 87.62 85 ALA A O 1
ATOM 635 N N . LEU A 1 86 ? 7.117 2.882 7.910 1.00 91.75 86 LEU A N 1
ATOM 636 C CA . LEU A 1 86 ? 6.964 4.324 7.737 1.00 91.75 86 LEU A CA 1
ATOM 637 C C . LEU A 1 86 ? 5.583 4.653 7.149 1.00 91.75 86 LEU A C 1
ATOM 639 O O . LEU A 1 86 ? 4.769 3.774 6.870 1.00 91.75 86 LEU A O 1
ATOM 643 N N . LYS A 1 87 ? 5.294 5.945 6.974 1.00 92.12 87 LYS A N 1
ATOM 644 C CA . LYS A 1 87 ? 4.109 6.433 6.240 1.00 92.12 87 LYS A CA 1
ATOM 645 C C . LYS A 1 87 ? 4.372 6.594 4.738 1.00 92.12 87 LYS A C 1
ATOM 647 O O . LYS A 1 87 ? 3.432 6.774 3.968 1.00 92.12 87 LYS A O 1
ATOM 652 N N . GLN A 1 88 ? 5.640 6.510 4.338 1.00 94.38 88 GLN A N 1
ATOM 653 C CA . GLN A 1 88 ? 6.081 6.554 2.955 1.00 94.38 88 GLN A CA 1
ATOM 654 C C . GLN A 1 88 ? 7.302 5.653 2.767 1.00 94.38 88 GLN A C 1
ATOM 656 O O . GLN A 1 88 ? 8.205 5.661 3.606 1.00 94.38 88 GLN A O 1
ATOM 661 N N . VAL A 1 89 ? 7.349 4.911 1.663 1.00 93.38 89 VAL A N 1
ATOM 662 C CA . VAL A 1 89 ? 8.531 4.156 1.233 1.00 93.38 89 VAL A CA 1
ATOM 663 C C . VAL A 1 89 ? 8.813 4.429 -0.231 1.00 93.38 89 VAL A C 1
ATOM 665 O O . VAL A 1 89 ? 7.907 4.445 -1.058 1.00 93.38 89 VAL A O 1
ATOM 668 N N . LYS A 1 90 ? 10.093 4.600 -0.551 1.00 93.00 90 LYS A N 1
ATOM 669 C CA . LYS A 1 90 ? 10.567 4.795 -1.917 1.00 93.00 90 LYS A CA 1
ATOM 670 C C . LYS A 1 90 ? 11.759 3.901 -2.192 1.00 93.00 90 LYS A C 1
ATOM 672 O O . LYS A 1 90 ? 12.570 3.654 -1.300 1.00 93.00 90 LYS A O 1
ATOM 677 N N . GLY A 1 91 ? 11.898 3.461 -3.430 1.00 89.88 91 GLY A N 1
ATOM 678 C CA . GLY A 1 91 ? 13.029 2.641 -3.828 1.00 89.88 91 GLY A CA 1
ATOM 679 C C . GLY A 1 91 ? 13.098 2.437 -5.326 1.00 89.88 91 GLY A C 1
ATOM 680 O O . GLY A 1 91 ? 12.349 3.042 -6.089 1.00 89.88 91 GLY A O 1
ATOM 681 N N . SER A 1 92 ? 14.028 1.580 -5.736 1.00 88.12 92 SER A N 1
ATOM 682 C CA . SER A 1 92 ? 14.254 1.262 -7.140 1.00 88.12 92 SER A CA 1
ATOM 683 C C . SER A 1 92 ? 14.158 -0.238 -7.386 1.00 88.12 92 SER A C 1
ATOM 685 O O . SER A 1 92 ? 14.485 -1.047 -6.516 1.00 88.12 92 SER A O 1
ATOM 687 N N . VAL A 1 93 ? 13.704 -0.601 -8.579 1.00 85.12 93 VAL A N 1
ATOM 688 C CA . VAL A 1 93 ? 13.639 -1.966 -9.093 1.00 85.12 93 VAL A CA 1
ATOM 689 C C . VAL A 1 93 ? 14.284 -2.002 -10.473 1.00 85.12 93 VAL A C 1
ATOM 691 O O . VAL A 1 93 ? 14.173 -1.062 -11.261 1.00 85.12 93 VAL A O 1
ATOM 694 N N . GLN A 1 94 ? 14.997 -3.085 -10.766 1.00 82.38 94 GLN A N 1
ATOM 695 C CA . GLN A 1 94 ? 15.728 -3.246 -12.021 1.00 82.38 94 GLN A CA 1
ATOM 696 C C . GLN A 1 94 ? 15.316 -4.544 -12.712 1.00 82.38 94 GLN A C 1
ATOM 698 O O . GLN A 1 94 ? 15.078 -5.546 -12.029 1.00 82.38 94 GLN A O 1
ATOM 703 N N . PRO A 1 95 ? 15.256 -4.565 -14.052 1.00 78.25 95 PRO A N 1
ATOM 704 C CA . PRO A 1 95 ? 15.045 -5.801 -14.788 1.00 78.25 95 PRO A CA 1
ATOM 705 C C . PRO A 1 95 ? 16.120 -6.845 -14.464 1.00 78.25 95 PRO A C 1
ATOM 707 O O . PRO A 1 95 ? 17.297 -6.525 -14.314 1.00 78.25 95 PRO A O 1
ATOM 710 N N . GLY A 1 96 ? 15.712 -8.108 -14.327 1.00 74.94 96 GLY A N 1
ATOM 711 C CA . GLY A 1 96 ? 16.617 -9.211 -13.976 1.00 74.94 96 GLY A CA 1
ATOM 712 C C . GLY A 1 96 ? 17.004 -9.286 -12.492 1.00 74.94 96 GLY A C 1
ATOM 713 O O . GLY A 1 96 ? 17.685 -10.230 -12.094 1.00 74.94 96 GLY A O 1
ATOM 714 N N . LYS A 1 97 ? 16.558 -8.340 -11.656 1.00 81.44 97 LYS A N 1
ATOM 715 C CA . LYS A 1 97 ? 16.605 -8.454 -10.193 1.00 81.44 97 LYS A CA 1
ATOM 716 C C . LYS A 1 97 ? 15.284 -9.025 -9.662 1.00 81.44 97 LYS A C 1
ATOM 718 O O . LYS A 1 97 ? 14.249 -8.850 -10.308 1.00 81.44 97 LYS A O 1
ATOM 723 N N . PRO A 1 98 ? 15.299 -9.715 -8.507 1.00 83.75 98 PRO A N 1
ATOM 724 C CA . PRO A 1 98 ? 14.067 -10.181 -7.884 1.00 83.75 98 PRO A CA 1
ATOM 725 C C . PRO A 1 98 ? 13.144 -8.994 -7.553 1.00 83.75 98 PRO A C 1
ATOM 727 O O . PRO A 1 98 ? 13.641 -7.904 -7.247 1.00 83.75 98 PRO A O 1
ATOM 730 N N . PRO A 1 99 ? 11.815 -9.186 -7.608 1.00 85.44 99 PRO A N 1
ATOM 731 C CA . PRO A 1 99 ? 10.870 -8.153 -7.210 1.00 85.44 99 PRO A CA 1
ATOM 732 C C . PRO A 1 99 ? 11.037 -7.809 -5.725 1.00 85.44 99 PRO A C 1
ATOM 734 O O . PRO A 1 99 ? 11.370 -8.662 -4.902 1.00 85.44 99 PRO A O 1
ATOM 737 N N . ILE A 1 100 ? 10.769 -6.554 -5.380 1.00 89.12 100 ILE A N 1
ATOM 738 C CA . ILE A 1 100 ? 10.743 -6.076 -4.001 1.00 89.12 100 ILE A CA 1
ATOM 739 C C . ILE A 1 100 ? 9.350 -6.303 -3.419 1.00 89.12 100 ILE A C 1
ATOM 741 O O . ILE A 1 100 ? 8.336 -5.985 -4.042 1.00 89.12 100 ILE A O 1
ATOM 745 N N . LYS A 1 101 ? 9.313 -6.828 -2.195 1.00 90.56 101 LYS A N 1
ATOM 746 C CA . LYS A 1 101 ? 8.092 -6.986 -1.408 1.00 90.56 101 LYS A CA 1
ATOM 747 C C . LYS A 1 101 ? 7.826 -5.707 -0.615 1.00 90.56 101 LYS A C 1
ATOM 749 O O . LYS A 1 101 ? 8.572 -5.389 0.310 1.00 90.56 101 LYS A O 1
ATOM 754 N N . VAL A 1 102 ? 6.774 -4.989 -0.995 1.00 91.38 102 VAL A N 1
ATOM 755 C CA . VAL A 1 102 ? 6.235 -3.840 -0.257 1.00 91.38 102 VAL A CA 1
ATOM 756 C C . VAL A 1 102 ? 5.173 -4.369 0.6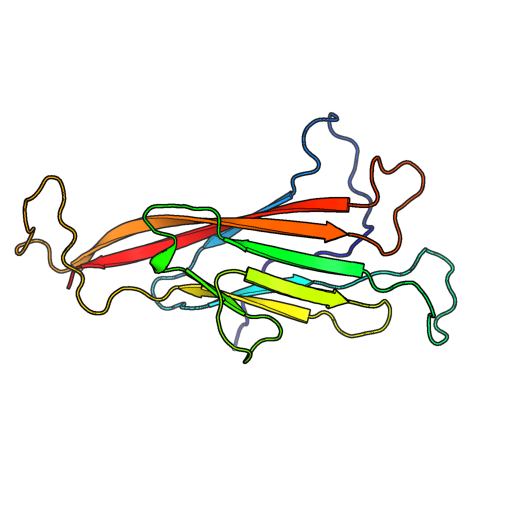93 1.00 91.38 102 VAL A C 1
ATOM 758 O O . VAL A 1 102 ? 4.208 -4.991 0.250 1.00 91.38 102 VAL A O 1
ATOM 761 N N . VAL A 1 103 ? 5.353 -4.166 1.993 1.00 93.38 103 VAL A N 1
ATOM 762 C CA . VAL A 1 103 ? 4.465 -4.717 3.020 1.00 93.38 103 VAL A CA 1
ATOM 763 C C . VAL A 1 103 ? 3.695 -3.587 3.688 1.00 93.38 103 VAL A C 1
ATOM 765 O O . VAL A 1 103 ? 4.274 -2.657 4.240 1.00 93.38 103 VAL A O 1
ATOM 768 N N . PHE A 1 104 ? 2.375 -3.691 3.652 1.00 93.25 104 PHE A N 1
ATOM 769 C CA . PHE A 1 104 ? 1.431 -2.824 4.338 1.00 93.25 104 PHE A CA 1
ATOM 770 C C . PHE A 1 104 ? 1.048 -3.484 5.655 1.00 93.25 104 PHE A C 1
ATOM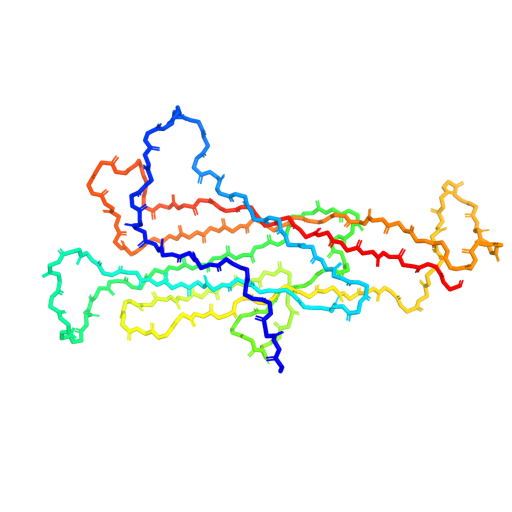 772 O O . PHE A 1 104 ? 0.667 -4.656 5.680 1.00 93.25 104 PHE A O 1
ATOM 779 N N . ARG A 1 105 ? 1.150 -2.749 6.758 1.00 92.50 105 ARG A N 1
ATOM 780 C CA . ARG A 1 105 ? 0.896 -3.266 8.102 1.00 92.50 105 ARG A CA 1
ATOM 781 C C . ARG A 1 105 ? -0.280 -2.544 8.728 1.00 92.50 105 ARG A C 1
ATOM 783 O O . ARG A 1 105 ? -0.412 -1.330 8.585 1.00 92.50 105 ARG A O 1
ATOM 790 N N . PHE A 1 106 ? -1.094 -3.304 9.447 1.00 90.62 106 PHE A N 1
ATOM 791 C CA . PHE A 1 106 ? -2.164 -2.787 10.285 1.00 90.62 106 PHE A CA 1
ATOM 792 C C . PHE A 1 106 ? -1.754 -2.911 11.756 1.00 90.62 106 PHE A C 1
ATOM 794 O O . PHE A 1 106 ? -1.540 -4.015 12.257 1.00 90.62 106 PHE A O 1
ATOM 801 N N . ASN A 1 107 ? -1.645 -1.772 12.434 1.00 88.75 107 ASN A N 1
ATOM 802 C CA . ASN A 1 107 ? -1.270 -1.630 13.836 1.00 88.75 107 ASN A CA 1
ATOM 803 C C . ASN A 1 107 ? -2.466 -1.010 14.579 1.00 88.75 107 ASN A C 1
ATOM 805 O O . ASN A 1 107 ? -2.593 0.218 14.606 1.00 88.75 107 ASN A O 1
ATOM 809 N N . PRO A 1 108 ? -3.388 -1.827 15.117 1.00 81.69 108 PRO A N 1
ATOM 810 C CA . PRO A 1 108 ? -4.501 -1.307 15.902 1.00 81.69 108 PRO A CA 1
ATOM 811 C C . PRO A 1 108 ? -3.981 -0.633 17.185 1.00 81.69 108 PRO A C 1
ATOM 813 O O . PRO A 1 108 ? -2.897 -0.981 17.664 1.00 81.69 108 PRO A O 1
ATOM 816 N N . PRO A 1 109 ? -4.741 0.309 17.763 1.00 75.56 109 PRO A N 1
ATOM 817 C CA . PRO A 1 109 ? -4.427 0.846 19.075 1.00 75.56 109 PRO A CA 1
ATOM 818 C C . PRO A 1 109 ? -4.539 -0.259 20.143 1.00 75.56 109 PRO A C 1
ATOM 820 O O . PRO A 1 109 ? -5.360 -1.166 19.992 1.00 75.56 109 PRO A O 1
ATOM 823 N N . PRO A 1 110 ? -3.726 -0.193 21.212 1.00 66.56 110 PRO A N 1
ATOM 824 C CA . PRO A 1 110 ? -3.802 -1.133 22.332 1.00 66.56 110 PRO A CA 1
ATOM 825 C C . PRO A 1 110 ? -5.065 -0.933 23.186 1.00 66.56 110 PRO A C 1
ATOM 827 O O . PRO A 1 110 ? -5.579 -1.903 23.729 1.00 66.56 110 PRO A O 1
ATOM 830 N N . ASP A 1 111 ? -5.576 0.300 23.251 1.00 59.62 111 ASP A N 1
ATOM 831 C CA . ASP A 1 111 ? -6.810 0.685 23.941 1.00 59.62 111 ASP A CA 1
ATOM 832 C C . ASP A 1 111 ? -7.881 1.014 22.897 1.00 59.62 111 ASP A C 1
ATOM 834 O O . ASP A 1 111 ? -7.769 1.975 22.131 1.00 59.62 111 ASP A O 1
ATOM 838 N N . THR A 1 112 ? -8.907 0.178 22.805 1.00 54.97 112 THR A N 1
ATOM 839 C CA . THR A 1 112 ? -9.927 0.235 21.749 1.00 54.97 112 THR A CA 1
ATOM 840 C C . THR A 1 112 ? -11.232 0.854 22.245 1.00 54.97 112 THR A C 1
ATOM 842 O O . THR A 1 112 ? -12.314 0.319 22.014 1.00 54.97 112 THR A O 1
ATOM 845 N N . SER A 1 113 ? -11.160 2.001 22.919 1.00 52.03 113 SER A N 1
ATOM 846 C CA . SER A 1 113 ? -12.345 2.827 23.153 1.00 52.03 113 SER A CA 1
ATOM 847 C C . SER A 1 113 ? -12.598 3.689 21.912 1.00 52.03 113 SER A C 1
ATOM 849 O O . SER A 1 113 ? -11.948 4.716 21.710 1.00 52.03 113 SER A O 1
ATOM 851 N N . LEU A 1 114 ? -13.524 3.276 21.046 1.00 51.38 114 LEU A N 1
ATOM 852 C CA . LEU A 1 114 ? -14.053 4.162 20.013 1.00 51.38 114 LEU A CA 1
ATOM 853 C C . LEU A 1 114 ? -15.033 5.129 20.677 1.00 51.38 114 LEU A C 1
ATOM 855 O O . LEU A 1 114 ? -16.084 4.714 21.162 1.00 51.38 114 LEU A O 1
ATOM 859 N N . SER A 1 115 ? -14.698 6.417 20.700 1.00 51.03 115 SER A N 1
ATOM 860 C CA . SER A 1 115 ? -15.659 7.460 21.043 1.00 51.03 115 SER A CA 1
ATOM 861 C C . SER A 1 115 ? -16.454 7.823 19.788 1.00 51.03 115 SER A C 1
ATOM 863 O O . SER A 1 115 ? -15.944 8.443 18.857 1.00 51.03 115 SER A O 1
ATOM 865 N N . CYS A 1 116 ? -17.725 7.429 19.738 1.00 43.28 116 CYS A N 1
ATOM 866 C CA . CYS A 1 116 ? -18.656 7.942 18.736 1.00 43.28 116 CYS A CA 1
ATOM 867 C C . CYS A 1 116 ? -19.444 9.085 19.381 1.00 43.28 116 CYS A C 1
ATOM 869 O O . CYS A 1 116 ? -20.114 8.878 20.390 1.00 43.28 116 CYS A O 1
ATOM 871 N N . CYS A 1 117 ? -19.340 10.301 18.836 1.00 49.34 117 CYS A N 1
ATOM 872 C CA . CYS A 1 117 ? -20.075 11.478 19.326 1.00 49.34 117 CYS A CA 1
ATOM 873 C C . CYS A 1 117 ? -19.898 11.768 20.834 1.00 49.34 117 CYS A C 1
ATOM 875 O O . CYS A 1 117 ? -20.834 12.209 21.495 1.00 49.34 117 CYS A O 1
ATOM 877 N N . GLY A 1 118 ? -18.705 11.516 21.387 1.00 51.12 118 GLY A N 1
ATOM 878 C CA . GLY A 1 118 ? -18.401 11.796 22.796 1.00 51.12 118 GLY A CA 1
ATOM 879 C C . GLY A 1 118 ? -18.945 10.774 23.801 1.00 51.12 118 GLY A C 1
ATOM 880 O O . GLY A 1 118 ? -18.818 10.999 25.000 1.00 51.12 118 GLY A O 1
ATOM 881 N N . VAL A 1 119 ? -19.510 9.652 23.343 1.00 49.59 119 VAL A N 1
ATOM 882 C CA . VAL A 1 119 ? -19.957 8.559 24.217 1.00 49.59 119 VAL A CA 1
ATOM 883 C C . VAL A 1 119 ? -18.924 7.436 24.197 1.00 49.59 119 VAL A C 1
ATOM 885 O O . VAL A 1 119 ? -18.585 6.905 23.137 1.00 49.59 119 VAL A O 1
ATOM 888 N N . GLN A 1 120 ? -18.420 7.087 25.380 1.00 53.59 120 GLN A N 1
ATOM 889 C CA . GLN A 1 120 ? -17.581 5.917 25.603 1.00 53.59 120 GLN A CA 1
ATOM 890 C C . GLN A 1 120 ? -18.508 4.698 25.677 1.00 53.59 120 GLN A C 1
ATOM 892 O O . GLN A 1 120 ? -19.351 4.586 26.566 1.00 53.59 120 GLN A O 1
ATOM 897 N N . LEU A 1 121 ? -18.457 3.841 24.658 1.00 52.38 121 LEU A N 1
ATOM 898 C CA . LEU A 1 121 ? -19.331 2.672 24.554 1.00 52.38 121 LEU A CA 1
ATOM 899 C C . LEU A 1 121 ? -18.705 1.483 25.302 1.00 52.38 121 LEU A C 1
ATOM 901 O O . LEU A 1 121 ? -18.269 0.521 24.680 1.00 52.38 121 LEU A O 1
ATOM 905 N N . ASP A 1 122 ? -18.680 1.552 26.637 1.00 51.66 122 ASP A N 1
ATOM 906 C CA . ASP A 1 122 ? -18.121 0.516 27.531 1.00 51.66 122 ASP A CA 1
ATOM 907 C C . ASP A 1 122 ? -18.951 -0.792 27.593 1.00 51.66 122 ASP A C 1
ATOM 909 O O . ASP A 1 122 ? -18.549 -1.756 28.237 1.00 51.66 122 ASP A O 1
ATOM 913 N N . MET A 1 123 ? -20.114 -0.867 26.927 1.00 48.69 123 MET A N 1
ATOM 914 C CA . MET A 1 123 ? -20.998 -2.052 26.938 1.00 48.69 123 MET A CA 1
ATOM 915 C C . MET A 1 123 ? -20.929 -2.927 25.669 1.00 48.69 123 MET A C 1
ATOM 917 O O . MET A 1 123 ? -21.705 -3.874 25.549 1.00 48.69 123 MET A O 1
ATOM 921 N N . LEU A 1 124 ? -20.038 -2.633 24.712 1.00 52.00 124 LEU A N 1
ATOM 922 C CA . LEU A 1 124 ? -19.967 -3.317 23.406 1.00 52.00 124 LEU A CA 1
ATOM 923 C C . LEU A 1 124 ? -18.651 -4.087 23.189 1.00 52.00 124 LEU A C 1
ATOM 925 O O . LEU A 1 124 ? -18.114 -4.102 22.078 1.00 52.00 124 LEU A O 1
ATOM 929 N N . GLY A 1 125 ? -18.141 -4.748 24.230 1.00 49.72 125 GLY A N 1
ATOM 930 C CA . GLY A 1 125 ? -16.993 -5.649 24.100 1.00 49.72 125 GLY A CA 1
ATOM 931 C C . GLY A 1 125 ? -17.238 -6.699 23.008 1.00 49.72 125 GLY A C 1
ATOM 932 O O . GLY A 1 125 ? -18.256 -7.395 23.005 1.00 49.72 125 GLY A O 1
ATOM 933 N N . GLY A 1 126 ? -16.335 -6.776 22.028 1.00 55.19 126 GLY A N 1
ATOM 934 C CA . GLY A 1 126 ? -16.434 -7.673 20.873 1.00 55.19 126 GLY A CA 1
ATOM 935 C C . GLY A 1 126 ? -17.080 -7.080 19.613 1.00 55.19 126 GLY A C 1
ATOM 936 O O . GLY A 1 126 ? -17.029 -7.726 18.559 1.00 55.19 126 GLY A O 1
ATOM 937 N N . ILE A 1 127 ? -17.630 -5.862 19.663 1.00 65.06 127 ILE A N 1
ATOM 938 C CA . ILE A 1 127 ? -18.099 -5.155 18.464 1.00 65.06 127 ILE A CA 1
ATOM 939 C C . ILE A 1 127 ? -16.934 -4.380 17.853 1.00 65.06 127 ILE A C 1
ATOM 941 O O . ILE A 1 127 ? -16.188 -3.689 18.532 1.00 65.06 127 ILE A O 1
ATOM 945 N N . GLY A 1 128 ? -16.733 -4.530 16.549 1.00 70.38 128 GLY A N 1
ATOM 946 C CA . GLY A 1 128 ? -15.713 -3.804 15.805 1.00 70.38 128 GLY A CA 1
ATOM 947 C C . GLY A 1 128 ? -16.255 -3.200 14.520 1.00 70.38 128 GLY A C 1
ATOM 948 O O . GLY A 1 128 ? -17.296 -3.625 14.010 1.00 70.38 128 GLY A O 1
ATOM 949 N N . GLN A 1 129 ? -15.515 -2.248 13.964 1.00 80.31 129 GLN A N 1
ATOM 950 C CA . GLN A 1 129 ? -15.833 -1.613 12.687 1.00 80.31 129 GLN A CA 1
ATOM 951 C C . GLN A 1 129 ? -14.773 -1.906 11.625 1.00 80.31 129 GLN A C 1
ATOM 953 O O . GLN A 1 129 ? -13.586 -2.055 11.918 1.00 80.31 129 GLN A O 1
ATOM 958 N N . TRP A 1 130 ?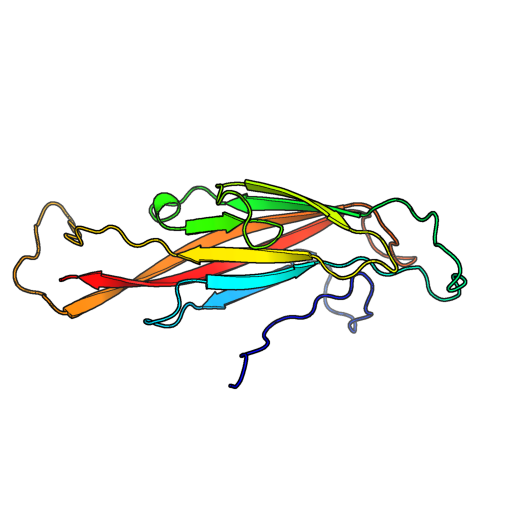 -15.206 -1.978 10.367 1.00 84.75 130 TRP A N 1
ATOM 959 C CA . TRP A 1 130 ? -14.289 -2.008 9.234 1.00 84.75 130 TRP A CA 1
ATOM 960 C C . TRP A 1 130 ? -13.790 -0.596 8.956 1.00 84.75 130 TRP A C 1
ATOM 962 O O . TRP A 1 130 ? -14.580 0.275 8.605 1.00 84.75 130 TRP A O 1
ATOM 972 N N . ILE A 1 131 ? -12.483 -0.398 9.069 1.00 86.25 131 ILE A N 1
ATOM 973 C CA . ILE A 1 131 ? -11.818 0.855 8.730 1.00 86.25 131 ILE A CA 1
ATOM 974 C C . ILE A 1 131 ? -11.117 0.720 7.383 1.00 86.25 131 ILE A C 1
ATOM 976 O O . ILE A 1 131 ? -10.637 -0.361 7.019 1.00 86.25 131 ILE A O 1
ATOM 980 N N . THR A 1 132 ? -11.041 1.825 6.649 1.00 88.56 132 THR A N 1
ATOM 981 C CA . THR A 1 132 ? -10.369 1.883 5.350 1.00 88.56 132 THR A CA 1
ATOM 982 C C . THR A 1 132 ? -9.353 3.009 5.310 1.00 88.56 132 THR A C 1
ATOM 984 O O . THR A 1 132 ? -9.630 4.118 5.760 1.00 88.56 132 THR A O 1
ATOM 987 N N . CYS A 1 133 ? -8.192 2.739 4.728 1.00 90.94 133 CYS A N 1
ATOM 988 C CA . CYS A 1 133 ? -7.149 3.720 4.463 1.00 90.94 133 CYS A CA 1
ATOM 989 C C . CYS A 1 133 ? -6.634 3.530 3.035 1.00 90.94 133 CYS A C 1
ATOM 991 O O . CYS A 1 133 ? -6.784 2.454 2.460 1.00 90.94 133 CYS A O 1
ATOM 993 N N . ARG A 1 134 ? -6.031 4.559 2.443 1.00 92.94 134 ARG A N 1
ATOM 994 C CA . ARG A 1 134 ? -5.482 4.483 1.090 1.00 92.94 134 ARG A CA 1
ATOM 995 C C . ARG A 1 134 ? -4.014 4.858 1.075 1.00 92.94 134 ARG A C 1
ATOM 997 O O . ARG A 1 134 ? -3.578 5.725 1.823 1.00 92.94 134 ARG A O 1
ATOM 1004 N N . PHE A 1 135 ? -3.263 4.200 0.206 1.00 92.38 135 PHE A N 1
ATOM 1005 C CA . PHE A 1 135 ? -1.916 4.588 -0.178 1.00 92.38 135 PHE A CA 1
ATOM 1006 C C . PHE A 1 135 ? -1.921 4.994 -1.644 1.00 92.38 135 PHE A C 1
ATOM 1008 O O . PHE A 1 135 ? -2.409 4.254 -2.502 1.00 92.38 135 PHE A O 1
ATOM 1015 N N . LYS A 1 136 ? -1.323 6.144 -1.935 1.00 93.88 136 LYS A N 1
ATOM 1016 C CA . LYS A 1 136 ? -0.977 6.551 -3.288 1.00 93.88 136 LYS A CA 1
ATOM 1017 C C . LYS A 1 136 ? 0.390 5.965 -3.637 1.00 93.88 136 LYS A C 1
ATOM 1019 O O . LYS A 1 136 ? 1.378 6.224 -2.959 1.00 93.88 136 LYS A O 1
ATOM 1024 N N . GLY A 1 137 ? 0.425 5.156 -4.687 1.00 89.94 137 GLY A N 1
ATOM 1025 C CA . GLY A 1 137 ? 1.629 4.615 -5.298 1.00 89.94 137 GLY A CA 1
ATOM 1026 C C . GLY A 1 137 ? 1.952 5.342 -6.601 1.00 89.94 137 GLY A C 1
ATOM 1027 O O . GLY A 1 137 ? 1.064 5.588 -7.414 1.00 89.94 137 GLY A O 1
ATOM 1028 N N . VAL A 1 138 ? 3.218 5.659 -6.832 1.00 89.81 138 VAL A N 1
ATOM 1029 C CA . VAL A 1 138 ? 3.722 6.178 -8.104 1.00 89.81 138 VAL A CA 1
ATOM 1030 C C . VAL A 1 138 ? 4.853 5.270 -8.558 1.00 89.81 138 VAL A C 1
ATOM 1032 O O . VAL A 1 138 ? 5.837 5.089 -7.844 1.00 89.81 138 VAL A O 1
ATOM 1035 N N . LEU A 1 139 ? 4.702 4.684 -9.742 1.00 86.44 139 LEU A N 1
ATOM 1036 C CA . LEU A 1 139 ? 5.755 3.937 -10.420 1.00 86.44 139 LEU A CA 1
ATOM 1037 C C . LEU A 1 139 ? 6.263 4.786 -11.579 1.00 86.44 139 LEU A C 1
ATOM 1039 O O . LEU A 1 139 ? 5.464 5.230 -12.400 1.00 86.44 139 LEU A O 1
ATOM 1043 N N . SER A 1 140 ? 7.564 5.035 -11.655 1.00 83.88 140 SER A N 1
ATOM 1044 C CA . SER A 1 140 ? 8.147 5.884 -12.697 1.00 83.88 140 SER A CA 1
ATOM 1045 C C . SER A 1 140 ? 9.435 5.301 -13.262 1.00 83.88 140 SER A C 1
ATOM 1047 O O . SER A 1 140 ? 10.190 4.618 -12.573 1.00 83.88 140 SER A O 1
ATOM 1049 N N . GLY A 1 141 ? 9.699 5.574 -14.539 1.00 73.88 141 GLY A N 1
ATOM 1050 C CA . GLY A 1 141 ? 10.864 5.026 -15.234 1.00 73.88 141 GLY A CA 1
ATOM 1051 C C . GLY A 1 141 ? 10.711 3.546 -15.607 1.00 73.88 141 GLY A C 1
ATOM 1052 O O . GLY A 1 141 ? 9.655 2.939 -15.439 1.00 73.88 141 GLY A O 1
ATOM 1053 N N . GLY A 1 142 ? 11.780 2.959 -16.149 1.00 69.44 142 GLY A N 1
ATOM 1054 C CA . GLY A 1 142 ? 11.748 1.620 -16.744 1.00 69.44 142 GLY A CA 1
ATOM 1055 C C . GLY A 1 142 ? 11.214 1.607 -18.180 1.00 69.44 142 GLY A C 1
ATOM 1056 O O . GLY A 1 142 ? 11.086 2.644 -18.830 1.00 69.44 142 GLY A O 1
ATOM 1057 N N . TYR A 1 143 ? 10.954 0.408 -18.704 1.00 66.31 143 TYR A N 1
ATOM 1058 C CA . TYR A 1 143 ? 10.437 0.254 -20.060 1.00 66.31 143 TYR A CA 1
ATOM 1059 C C . TYR A 1 143 ? 8.945 0.586 -20.129 1.00 66.31 143 TYR A C 1
ATOM 1061 O O . TYR A 1 143 ? 8.130 0.026 -19.395 1.00 66.31 143 TYR A O 1
ATOM 1069 N N . VAL A 1 144 ? 8.600 1.460 -21.069 1.00 64.06 144 VAL A N 1
ATOM 1070 C CA . VAL A 1 144 ? 7.236 1.903 -21.347 1.00 64.06 144 VAL A CA 1
ATOM 1071 C C . VAL A 1 144 ? 6.900 1.449 -22.768 1.00 64.06 144 VAL A C 1
ATOM 1073 O O . VAL A 1 144 ? 7.628 1.815 -23.695 1.00 64.06 144 VAL A O 1
ATOM 1076 N N . PRO A 1 145 ? 5.849 0.638 -22.974 1.00 63.22 145 PRO A N 1
ATOM 1077 C CA . PRO A 1 145 ? 5.492 0.162 -24.304 1.00 63.22 145 PRO A CA 1
ATOM 1078 C C . PRO A 1 145 ? 5.216 1.321 -25.281 1.00 63.22 145 PRO A C 1
ATOM 1080 O O . PRO A 1 145 ? 4.622 2.327 -24.877 1.00 63.22 145 PRO A O 1
ATOM 1083 N N . PRO A 1 146 ? 5.581 1.187 -26.571 1.00 61.78 146 PRO A N 1
ATOM 1084 C CA . PRO A 1 146 ? 5.224 2.162 -27.597 1.00 61.78 146 PRO A CA 1
ATOM 1085 C C . PRO A 1 146 ? 3.704 2.382 -27.627 1.00 61.78 146 PRO A C 1
ATOM 1087 O O . PRO A 1 146 ? 2.941 1.422 -27.710 1.00 61.78 146 PRO A O 1
ATOM 1090 N N . GLY A 1 147 ? 3.262 3.639 -27.539 1.00 65.69 147 GLY A N 1
ATOM 1091 C CA . GLY A 1 147 ? 1.838 4.003 -27.496 1.00 65.69 147 GLY A CA 1
ATOM 1092 C C . GLY A 1 147 ? 1.241 4.146 -26.090 1.00 65.69 147 GLY A C 1
ATOM 1093 O O . GLY A 1 147 ? 0.076 4.526 -25.966 1.00 65.69 147 GLY A O 1
ATOM 1094 N N . ALA A 1 148 ? 2.013 3.898 -25.025 1.00 62.84 148 ALA A N 1
ATOM 1095 C CA . ALA A 1 148 ? 1.569 4.191 -23.667 1.00 62.84 148 ALA A CA 1
ATOM 1096 C C . ALA A 1 148 ? 1.635 5.714 -23.370 1.00 62.84 148 ALA A C 1
ATOM 1098 O O . ALA A 1 148 ? 2.643 6.353 -23.670 1.00 62.84 148 ALA A O 1
ATOM 1099 N N . PRO A 1 149 ? 0.586 6.303 -22.759 1.00 57.72 149 PRO A N 1
ATOM 1100 C CA . PRO A 1 149 ? 0.471 7.752 -22.543 1.00 57.72 149 PRO A CA 1
ATOM 1101 C C . PRO A 1 149 ? 1.542 8.420 -21.667 1.00 57.72 149 PRO A C 1
ATOM 1103 O O . PRO A 1 149 ? 1.693 9.635 -21.743 1.00 57.72 149 PRO A O 1
ATOM 1106 N N . SER A 1 150 ? 2.234 7.683 -20.792 1.00 64.56 150 SER A N 1
ATOM 1107 C CA . SER A 1 150 ? 3.197 8.261 -19.847 1.00 64.56 150 SER A CA 1
ATOM 1108 C C . SER A 1 150 ? 4.198 7.222 -19.348 1.00 64.56 150 SER A C 1
ATOM 1110 O O . SER A 1 150 ? 3.876 6.039 -19.241 1.00 64.56 150 SER A O 1
ATOM 1112 N N . ALA A 1 151 ? 5.399 7.689 -18.997 1.00 67.12 151 ALA A N 1
ATOM 1113 C CA . ALA A 1 151 ? 6.430 6.896 -18.327 1.00 67.12 151 ALA A CA 1
ATOM 1114 C C . ALA A 1 151 ? 6.222 6.758 -16.809 1.00 67.12 151 ALA A C 1
ATOM 1116 O O . ALA A 1 151 ? 7.043 6.151 -16.117 1.00 67.12 151 ALA A O 1
ATOM 1117 N N . THR A 1 152 ? 5.124 7.324 -16.308 1.00 77.44 152 THR A N 1
ATOM 1118 C CA . THR A 1 152 ? 4.719 7.277 -14.908 1.00 77.44 152 THR A CA 1
ATOM 1119 C C . THR A 1 152 ? 3.333 6.662 -14.806 1.00 77.44 152 THR A C 1
ATOM 1121 O O . THR A 1 152 ? 2.407 7.092 -15.492 1.00 77.44 152 THR A O 1
ATOM 1124 N N . GLN A 1 153 ? 3.187 5.680 -13.925 1.00 80.31 153 GLN A N 1
ATOM 1125 C CA . GLN A 1 153 ? 1.941 4.994 -13.633 1.00 80.31 153 GLN A CA 1
ATOM 1126 C C . GLN A 1 153 ? 1.534 5.260 -12.181 1.00 80.31 153 GLN A C 1
ATOM 1128 O O . GLN A 1 153 ? 2.295 4.997 -11.250 1.00 80.31 153 GLN A O 1
ATOM 1133 N N . GLU A 1 154 ? 0.310 5.743 -11.982 1.00 86.38 154 GLU A N 1
ATOM 1134 C CA . GLU A 1 154 ? -0.261 5.914 -10.649 1.00 86.38 154 GLU A CA 1
ATOM 1135 C C . GLU A 1 154 ? -1.005 4.652 -10.198 1.00 86.38 154 GLU A C 1
ATOM 1137 O O . GLU A 1 154 ? -1.667 3.948 -10.968 1.00 86.38 154 GLU A O 1
ATOM 1142 N N . ILE A 1 155 ? -0.898 4.368 -8.910 1.00 86.88 155 ILE A N 1
ATOM 1143 C CA . ILE A 1 155 ? -1.514 3.240 -8.235 1.00 86.88 155 ILE A CA 1
ATOM 1144 C C . ILE A 1 155 ? -2.217 3.762 -6.984 1.00 86.88 155 ILE A C 1
ATOM 1146 O O . ILE A 1 155 ? -1.735 4.667 -6.314 1.00 86.88 155 ILE A O 1
ATOM 1150 N N . SER A 1 156 ? -3.358 3.178 -6.647 1.00 89.94 156 SER A N 1
ATOM 1151 C CA . SER A 1 156 ? -4.022 3.370 -5.364 1.00 89.94 156 SER A CA 1
ATOM 1152 C C . SER A 1 156 ? -4.159 2.015 -4.684 1.00 89.94 156 SER A C 1
ATOM 1154 O O . SER A 1 156 ? -4.659 1.064 -5.281 1.00 89.94 156 SER A O 1
ATOM 1156 N N . VAL A 1 157 ? -3.685 1.905 -3.450 1.00 91.56 157 VAL A N 1
ATOM 1157 C CA . VAL A 1 157 ? -3.809 0.694 -2.637 1.00 91.56 157 VAL A CA 1
ATOM 1158 C C . VAL A 1 157 ? -4.788 0.999 -1.517 1.00 91.56 157 VAL A C 1
ATOM 1160 O O . VAL A 1 157 ? -4.517 1.849 -0.674 1.00 91.56 157 VAL A O 1
ATOM 1163 N N . GLU A 1 158 ? -5.940 0.343 -1.523 1.00 92.31 158 GLU A N 1
ATOM 1164 C CA . GLU A 1 158 ? -6.968 0.515 -0.501 1.00 92.31 158 GLU A CA 1
ATOM 1165 C C . GLU A 1 158 ? -6.808 -0.578 0.551 1.00 92.31 158 GLU A C 1
ATOM 1167 O O . GLU A 1 158 ? -6.970 -1.758 0.261 1.00 92.31 158 GLU A O 1
ATOM 1172 N N . LEU A 1 159 ? -6.464 -0.187 1.771 1.00 90.06 159 LEU A N 1
ATOM 1173 C CA . LEU A 1 159 ? -6.319 -1.073 2.914 1.00 90.06 159 LEU A CA 1
ATOM 1174 C C . LEU A 1 159 ? -7.629 -1.112 3.684 1.00 90.06 159 LEU A C 1
ATOM 1176 O O . LEU A 1 159 ? -8.128 -0.067 4.097 1.00 90.06 159 LEU A O 1
ATOM 1180 N N . LYS A 1 160 ? -8.156 -2.308 3.929 1.00 89.75 160 LYS A N 1
ATOM 1181 C CA . LYS A 1 160 ? -9.357 -2.514 4.739 1.00 89.75 160 LYS A CA 1
ATOM 1182 C C . LYS A 1 160 ? -9.044 -3.449 5.897 1.00 89.75 160 LYS A C 1
ATOM 1184 O O . LYS A 1 160 ? -8.615 -4.573 5.664 1.00 89.75 160 LYS A O 1
ATOM 1189 N N . ALA A 1 161 ? -9.273 -3.008 7.129 1.00 86.50 161 ALA A N 1
ATOM 1190 C CA . ALA A 1 161 ? -9.000 -3.802 8.325 1.00 86.50 161 ALA A CA 1
ATOM 1191 C C . ALA A 1 161 ? -10.157 -3.733 9.323 1.00 86.50 161 ALA A C 1
ATOM 1193 O O . ALA A 1 161 ? -10.929 -2.775 9.322 1.00 86.50 161 ALA A O 1
ATOM 1194 N N . TYR A 1 162 ? -10.287 -4.759 10.163 1.00 83.75 162 TYR A N 1
ATOM 1195 C CA . TYR A 1 162 ? -11.301 -4.801 11.213 1.00 83.75 162 TYR A CA 1
ATOM 1196 C C . TYR A 1 162 ? -10.705 -4.315 12.536 1.00 83.75 162 TYR A C 1
ATOM 1198 O O . TYR A 1 162 ? -9.741 -4.893 13.041 1.00 83.75 162 TYR A O 1
ATOM 1206 N N . LEU A 1 163 ? -11.273 -3.246 13.088 1.00 81.56 163 LEU A N 1
ATOM 1207 C CA . LEU A 1 163 ? -10.890 -2.669 14.370 1.00 81.56 163 LEU A CA 1
ATOM 1208 C C . LEU A 1 163 ? -11.899 -3.119 15.433 1.00 81.56 163 LEU A C 1
ATOM 1210 O O . LEU A 1 163 ? -13.034 -2.652 15.424 1.00 81.56 163 LEU A O 1
ATOM 1214 N N . GLN A 1 164 ? -11.500 -4.054 16.299 1.00 72.25 164 GLN A N 1
ATOM 1215 C CA . GLN A 1 164 ? -12.328 -4.597 17.387 1.00 72.25 164 GLN A CA 1
ATOM 1216 C C . GLN A 1 164 ? -12.265 -3.723 18.638 1.00 72.25 164 GLN A C 1
ATOM 1218 O O . GLN A 1 164 ? -11.200 -3.194 18.930 1.00 72.25 164 GLN A O 1
ATOM 1223 N N . GLN A 1 165 ? -13.374 -3.623 19.374 1.00 64.69 165 GLN A N 1
ATOM 1224 C CA . GLN A 1 165 ? -13.403 -3.132 20.752 1.00 64.69 165 GLN A CA 1
ATOM 1225 C C . GLN A 1 165 ? -13.221 -4.307 21.725 1.00 64.69 165 GLN A C 1
ATOM 1227 O O . GLN A 1 165 ? -13.836 -5.362 21.536 1.00 64.69 165 GLN A O 1
ATOM 1232 N N . ILE A 1 166 ? -12.352 -4.128 22.720 1.00 55.06 166 ILE A N 1
ATOM 1233 C CA . ILE A 1 166 ? -12.213 -4.988 23.905 1.00 55.06 166 ILE A CA 1
ATOM 1234 C C . ILE A 1 166 ? -13.369 -4.692 24.857 1.00 55.06 166 ILE A C 1
ATOM 1236 O O . ILE A 1 166 ? -13.644 -3.490 25.063 1.00 55.06 166 ILE A O 1
#

Secondary structure (DSSP, 8-state):
-------EE-TT-------SS---EEEEEEPPSS--EEEEEE---PPTT--SS---PPPEEEEEEEPP-TTGGGEEEESSTTSPPBSEEEEEE-TTSPPEEEEEEE---SS---EETTEE-TT-TT-EEEEEEEEEEEEESS---TT-S-SEEEEEEEEEEEEE--

Sequence (166 aa):
QDSAFTGHLPLGGSAPEGPRSSQLKKFPLVFSKEDRKQCLLVGACAAPGTPRAPITTSAAMYDFQIEPSEFAQYFTVEAPEGSNALKQVKGSVQPGKPPIKVVFRFNPPPDTSLSCCGVQLDMLGGIGQWITCRFKGVLSGGYVPPGAPSATQEISVELKAYLQQI

Foldseek 3Di:
DDDPDDEDDEDDDDDDDDDPDDLAAEAEDEADQP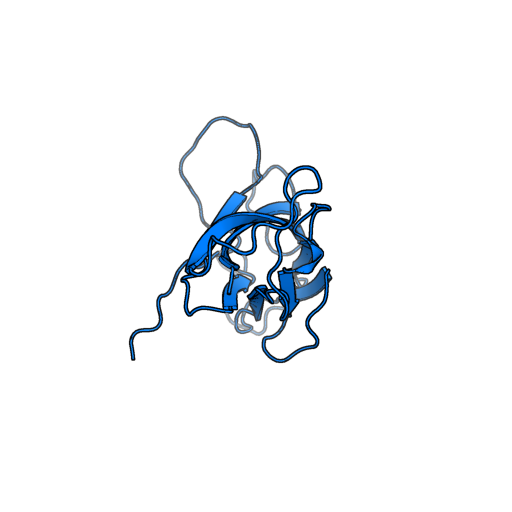RFKDKYWAAAAADPPPDPPPDPFDWKKKKKAWDDDPQLVQKFKDKQPPHDTHRMDMDTHDHPDGTGIIMMGGHADPAQQDDDPNDRCPPAAFDKDKDKIKMKMKIAGHDDDPPDPDRIGIYIYIYIYIHGHD

Organism: Noctiluca scintillans (NCBI:txid2966)